Protein AF-A0A0H2RS29-F1 (afdb_monomer_lite)

Foldseek 3Di:
DDDDDDPPPPPPPFFWWFAPPPPGRDIDSDLVVSQVCCCPPVVDPPSDDDTDTPPD

InterPro domains:
  IPR013087 Zinc finger C2H2-type [PS00028] (19-42)
  IPR013087 Zinc finger C2H2-type [PS50157] (17-47)

pLDDT: mean 70.15, std 15.36, range [41.12, 90.56]

Organism: NCBI:txid27342

Sequence (56 aa):
MLYHAHEHFVLSRTPIFICAFSSCHRLFPSRDRLIAHRKRDHSTEDGENHVITWNE

Structure (mmCIF, N/CA/C/O backbone):
data_AF-A0A0H2RS29-F1
#
_entry.id   AF-A0A0H2RS29-F1
#
loop_
_atom_site.group_PDB
_atom_site.id
_atom_site.type_symbol
_atom_site.label_atom_id
_atom_site.label_alt_id
_atom_site.label_comp_id
_atom_site.label_asym_id
_atom_site.label_entity_id
_atom_site.label_seq_id
_atom_site.pdbx_PDB_ins_code
_atom_site.Cartn_x
_atom_site.Cartn_y
_atom_site.Cartn_z
_atom_site.occupancy
_atom_site.B_iso_or_equiv
_atom_site.auth_seq_id
_atom_site.auth_comp_id
_atom_site.auth_asym_id
_atom_site.auth_atom_id
_atom_site.pdbx_PDB_model_num
ATOM 1 N N . MET A 1 1 ? -12.860 -10.836 38.878 1.00 41.12 1 MET A N 1
ATOM 2 C CA . MET A 1 1 ? -12.213 -11.917 38.108 1.00 41.12 1 MET A CA 1
ATOM 3 C C . MET A 1 1 ? -11.917 -11.366 36.726 1.00 41.12 1 MET A C 1
ATOM 5 O O . MET A 1 1 ? -12.839 -10.931 36.049 1.00 41.12 1 MET A O 1
ATOM 9 N N . LEU A 1 2 ? -10.630 -11.242 36.411 1.00 47.78 2 LEU A N 1
ATOM 10 C CA . LEU A 1 2 ? -10.091 -10.644 35.192 1.00 47.78 2 LEU A CA 1
ATOM 11 C C . LEU A 1 2 ? -10.301 -11.607 34.016 1.00 47.78 2 LEU A C 1
ATOM 13 O O . LEU A 1 2 ? -9.778 -12.717 34.058 1.00 47.78 2 LEU A O 1
ATOM 17 N N . TYR A 1 3 ? -11.026 -11.187 32.980 1.00 47.44 3 TYR A N 1
ATOM 18 C CA . TYR A 1 3 ? -11.002 -11.866 31.684 1.00 47.44 3 TYR A CA 1
ATOM 19 C C . TYR A 1 3 ? -9.981 -11.156 30.794 1.00 47.44 3 TYR A C 1
ATOM 21 O O . TYR A 1 3 ? -10.227 -10.083 30.252 1.00 47.44 3 TYR A O 1
ATOM 29 N N . HIS A 1 4 ? -8.794 -11.756 30.739 1.00 56.16 4 HIS A N 1
ATOM 30 C CA . HIS A 1 4 ? -7.813 -11.571 29.677 1.00 56.16 4 HIS A CA 1
ATOM 31 C C . HIS A 1 4 ? -8.326 -12.196 28.365 1.00 56.16 4 HIS A C 1
ATOM 33 O O . HIS A 1 4 ? -9.125 -13.129 28.407 1.00 56.16 4 HIS A O 1
ATOM 39 N N . ALA A 1 5 ? -7.738 -11.744 27.250 1.00 55.03 5 ALA A N 1
ATOM 40 C CA . ALA A 1 5 ? -7.957 -12.119 25.843 1.00 55.03 5 ALA A CA 1
ATOM 41 C C . ALA A 1 5 ? -9.042 -11.268 25.151 1.00 55.03 5 ALA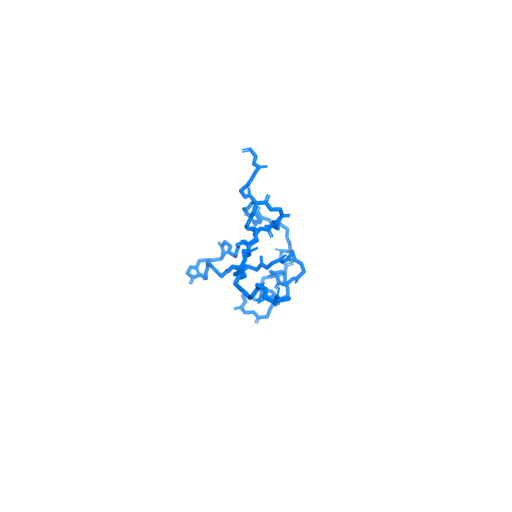 A C 1
ATOM 43 O O . ALA A 1 5 ? -10.155 -11.153 25.636 1.00 55.03 5 ALA A O 1
ATOM 44 N N . HIS A 1 6 ? -8.810 -10.625 24.012 1.00 50.53 6 HIS A N 1
ATOM 45 C CA . HIS A 1 6 ? -7.811 -10.851 22.976 1.00 50.53 6 HIS A CA 1
ATOM 46 C C . HIS A 1 6 ? -7.663 -9.538 22.191 1.00 50.53 6 HIS A C 1
ATOM 48 O O . HIS A 1 6 ? -8.642 -8.815 22.000 1.00 50.53 6 HIS A O 1
ATOM 54 N N . GLU A 1 7 ? -6.451 -9.221 21.755 1.00 59.44 7 GLU A N 1
ATOM 55 C CA . GLU A 1 7 ? -6.131 -8.084 20.893 1.00 59.44 7 GLU A CA 1
ATOM 56 C C . GLU A 1 7 ? -6.881 -8.201 19.555 1.00 59.44 7 GLU A C 1
ATOM 58 O O . GLU A 1 7 ? -6.379 -8.736 18.570 1.00 59.44 7 GLU A O 1
ATOM 63 N N . HIS A 1 8 ? -8.119 -7.714 19.501 1.00 52.66 8 HIS A N 1
ATOM 64 C CA . HIS A 1 8 ? -8.825 -7.500 18.245 1.00 52.66 8 HIS A CA 1
ATOM 65 C C . HIS A 1 8 ? -8.342 -6.180 17.659 1.00 52.66 8 HIS A C 1
ATOM 67 O O . HIS A 1 8 ? -8.934 -5.121 17.864 1.00 52.66 8 HIS A O 1
ATOM 73 N N . PHE A 1 9 ? -7.232 -6.254 16.929 1.00 54.94 9 PHE A N 1
ATOM 74 C CA . PHE A 1 9 ? -6.847 -5.218 15.985 1.00 54.94 9 PHE A CA 1
ATOM 75 C C . PHE A 1 9 ? -7.973 -5.087 14.945 1.00 54.94 9 PHE A C 1
ATOM 77 O O . PHE A 1 9 ? -8.071 -5.860 13.992 1.00 54.94 9 PHE A O 1
ATOM 84 N N . VAL A 1 10 ? -8.896 -4.153 15.182 1.00 53.22 10 VAL A N 1
ATOM 85 C CA . VAL A 1 10 ? -9.995 -3.825 14.273 1.00 53.22 10 VAL A CA 1
ATOM 86 C C . VAL A 1 10 ? -9.393 -3.194 13.016 1.00 53.22 10 VAL A C 1
ATOM 88 O O . VAL 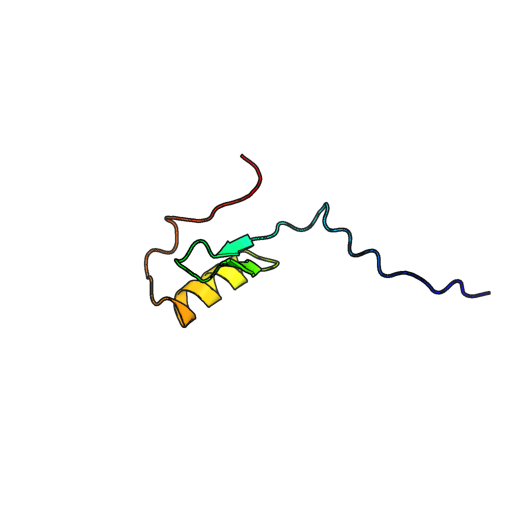A 1 10 ? -9.201 -1.984 12.946 1.00 53.22 10 VAL A O 1
ATOM 91 N N . LEU A 1 11 ? -9.121 -4.016 12.000 1.00 56.97 11 LEU A N 1
ATOM 92 C CA . LEU A 1 11 ? -8.697 -3.571 10.665 1.00 56.97 11 LEU A CA 1
ATOM 93 C C . LEU A 1 11 ? -9.751 -2.694 9.959 1.00 56.97 11 LEU A C 1
ATOM 95 O O . LEU A 1 11 ? -9.442 -2.060 8.958 1.00 56.97 11 LEU A O 1
ATOM 99 N N . SER A 1 12 ? -10.996 -2.637 10.452 1.00 58.06 12 SER A N 1
ATOM 100 C CA . SER A 1 12 ? -12.122 -2.020 9.734 1.00 58.06 12 SER A CA 1
ATOM 101 C C . SER A 1 12 ? -12.231 -0.495 9.849 1.00 58.06 12 SER A C 1
ATOM 103 O O . SER A 1 12 ? -13.117 0.090 9.231 1.00 58.06 12 SER A O 1
ATOM 105 N N . ARG A 1 13 ? -11.368 0.172 10.629 1.00 62.06 13 ARG A N 1
ATOM 106 C CA . ARG A 1 13 ? -11.415 1.641 10.809 1.00 62.06 13 ARG A CA 1
ATOM 107 C C . ARG A 1 13 ? -10.099 2.368 10.557 1.00 62.06 13 ARG A C 1
ATOM 109 O O . ARG A 1 13 ? -10.086 3.596 10.568 1.00 62.06 13 ARG A O 1
ATOM 116 N N . THR A 1 14 ? -9.003 1.650 10.341 1.00 67.75 14 THR A N 1
ATOM 117 C CA . THR A 1 14 ? -7.695 2.264 10.101 1.00 67.75 14 THR A CA 1
ATOM 118 C C . THR A 1 14 ? -7.373 2.203 8.612 1.00 67.75 14 THR A C 1
ATOM 120 O O . THR A 1 14 ? -7.181 1.098 8.101 1.00 67.75 14 THR A O 1
ATOM 123 N N . PRO A 1 15 ? -7.314 3.341 7.899 1.00 72.25 15 PRO A N 1
ATOM 124 C CA . PRO A 1 15 ? -6.920 3.336 6.498 1.00 72.25 15 PRO A CA 1
ATOM 125 C C . PRO A 1 15 ? -5.504 2.769 6.355 1.00 72.25 15 PRO A C 1
ATOM 127 O O . PRO A 1 15 ? -4.580 3.187 7.056 1.00 72.25 15 PRO A O 1
ATOM 130 N N . ILE A 1 16 ? -5.345 1.801 5.452 1.00 82.19 16 ILE A N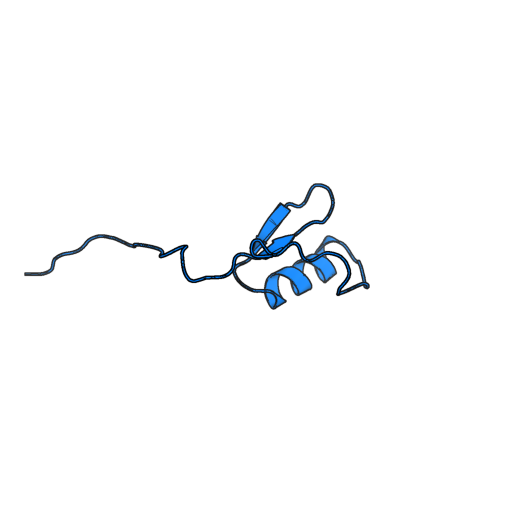 1
ATOM 131 C CA . ILE A 1 16 ? -4.053 1.198 5.125 1.00 82.19 16 ILE A CA 1
ATOM 132 C C . ILE A 1 16 ? -3.553 1.839 3.834 1.00 82.19 16 ILE A C 1
ATOM 134 O O . ILE A 1 16 ? -4.229 1.810 2.808 1.00 82.19 16 ILE A O 1
ATOM 138 N N . PHE A 1 17 ? -2.357 2.412 3.889 1.00 84.88 17 PHE A N 1
ATOM 139 C CA . PHE A 1 17 ? -1.714 3.076 2.762 1.00 84.88 17 PHE A CA 1
ATOM 140 C C . PHE A 1 17 ? -0.630 2.166 2.191 1.00 84.88 17 PHE A C 1
ATOM 142 O O . PHE A 1 17 ? 0.239 1.706 2.931 1.00 84.88 17 PHE A O 1
ATOM 149 N N . ILE A 1 18 ? -0.660 1.912 0.883 1.00 85.88 18 ILE A N 1
ATOM 150 C CA . ILE A 1 18 ? 0.271 0.990 0.219 1.00 85.88 18 ILE A CA 1
ATOM 151 C C . ILE A 1 18 ? 1.198 1.777 -0.707 1.00 85.88 18 ILE A C 1
ATOM 153 O O . ILE A 1 18 ? 0.754 2.631 -1.477 1.00 85.88 18 ILE A O 1
ATOM 157 N N . CYS A 1 19 ? 2.499 1.488 -0.651 1.00 87.12 19 CYS A N 1
ATOM 158 C CA . CYS A 1 19 ? 3.451 2.037 -1.608 1.00 87.12 19 CYS A CA 1
ATOM 159 C C . CYS A 1 19 ? 3.319 1.345 -2.967 1.00 87.12 19 CYS A C 1
ATOM 161 O O . CYS A 1 19 ? 3.695 0.186 -3.116 1.00 87.12 19 CYS A O 1
ATOM 163 N N . ALA A 1 20 ? 2.835 2.083 -3.965 1.00 83.62 20 ALA A N 1
ATOM 164 C CA . ALA A 1 20 ? 2.684 1.619 -5.343 1.00 83.62 20 ALA A CA 1
ATOM 165 C C . ALA A 1 20 ? 3.982 1.683 -6.177 1.00 83.62 20 ALA A C 1
ATOM 167 O O . ALA A 1 20 ? 3.938 1.563 -7.398 1.00 83.62 20 ALA A O 1
ATOM 168 N N . PHE A 1 21 ? 5.141 1.916 -5.548 1.00 81.81 21 PHE A N 1
ATOM 169 C CA . PHE A 1 21 ? 6.417 1.911 -6.262 1.00 81.81 21 PHE A CA 1
ATOM 170 C C . PHE A 1 21 ? 6.787 0.485 -6.675 1.00 81.81 21 PHE A C 1
ATOM 172 O O . PHE A 1 21 ? 6.570 -0.462 -5.911 1.00 81.81 21 PHE A O 1
ATOM 179 N N . SER A 1 22 ? 7.361 0.337 -7.873 1.00 79.19 22 SER A N 1
ATOM 180 C CA . SER A 1 22 ? 7.695 -0.969 -8.444 1.00 79.19 22 SER A CA 1
ATOM 181 C C . SER A 1 22 ? 8.505 -1.809 -7.455 1.00 79.19 22 SER A C 1
ATOM 183 O O . SER A 1 22 ? 9.550 -1.384 -6.964 1.00 79.19 22 SER A O 1
ATOM 185 N N . SER A 1 23 ? 8.003 -3.007 -7.150 1.00 80.81 23 SER A N 1
ATOM 186 C CA . SER A 1 23 ? 8.601 -3.966 -6.207 1.00 80.81 23 SER A CA 1
ATOM 187 C C . SER A 1 23 ? 8.665 -3.540 -4.726 1.00 80.81 23 SER A C 1
ATOM 189 O O . SER A 1 23 ? 9.328 -4.220 -3.946 1.00 80.81 23 SER A O 1
ATOM 191 N N . CYS A 1 24 ? 7.967 -2.479 -4.295 1.00 86.62 24 CYS A N 1
ATOM 192 C CA . CYS A 1 24 ? 7.938 -2.072 -2.884 1.00 86.62 24 CYS A CA 1
ATOM 193 C C . CYS A 1 24 ? 6.749 -2.658 -2.104 1.00 86.62 24 CYS A C 1
ATOM 195 O O . CYS A 1 24 ? 6.955 -3.415 -1.157 1.00 86.62 24 CYS A O 1
ATOM 197 N N . HIS A 1 25 ? 5.514 -2.293 -2.474 1.00 84.50 25 HIS A N 1
ATOM 198 C CA . HIS A 1 25 ? 4.253 -2.770 -1.874 1.00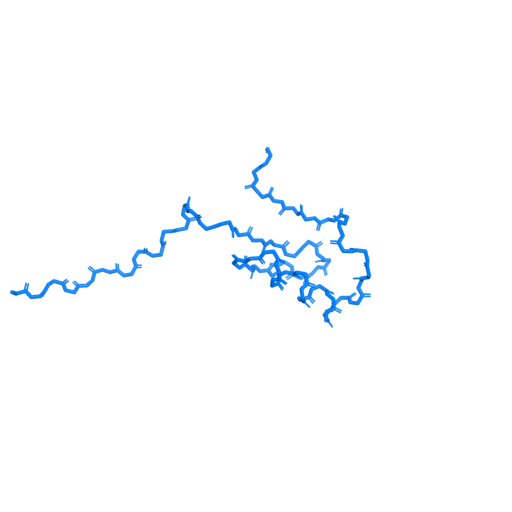 84.50 25 HIS A CA 1
ATOM 199 C C . HIS A 1 25 ? 4.193 -2.742 -0.332 1.00 84.50 25 HIS A C 1
ATOM 201 O O . HIS A 1 25 ? 3.420 -3.474 0.286 1.00 84.50 25 HIS A O 1
ATOM 207 N N . ARG A 1 26 ? 4.996 -1.886 0.317 1.00 86.12 26 ARG A N 1
ATOM 208 C CA . ARG A 1 26 ? 5.006 -1.742 1.778 1.00 86.12 26 ARG A CA 1
ATOM 209 C C . ARG A 1 26 ? 3.718 -1.091 2.273 1.00 86.12 26 ARG A C 1
ATOM 211 O O . ARG A 1 26 ? 3.224 -0.147 1.655 1.00 86.12 26 ARG A O 1
ATOM 218 N N . LEU A 1 27 ? 3.219 -1.583 3.407 1.00 86.75 27 LEU A N 1
ATOM 219 C CA . LEU A 1 27 ? 1.994 -1.106 4.042 1.00 86.75 27 LEU A CA 1
ATOM 220 C C . LEU A 1 27 ? 2.310 -0.131 5.175 1.00 86.75 27 LEU A C 1
ATOM 222 O O . LEU A 1 27 ? 3.236 -0.342 5.960 1.00 86.75 27 LEU A O 1
ATOM 226 N N . PHE A 1 28 ? 1.502 0.917 5.278 1.00 86.81 28 PHE A N 1
ATOM 227 C CA . PHE A 1 28 ? 1.650 1.971 6.268 1.00 86.81 28 PHE A CA 1
ATOM 228 C C . PHE A 1 28 ? 0.304 2.306 6.919 1.00 86.81 28 PHE A C 1
ATOM 230 O O . PHE A 1 28 ? -0.719 2.336 6.236 1.00 86.81 28 PHE A O 1
ATOM 237 N N . PRO A 1 29 ? 0.297 2.622 8.225 1.00 83.31 29 PRO A N 1
ATOM 238 C CA . PRO A 1 29 ? -0.915 3.009 8.946 1.00 83.31 29 PRO A CA 1
ATOM 239 C C . PRO A 1 29 ? -1.310 4.483 8.732 1.00 83.31 29 PRO A C 1
ATOM 241 O O . PRO A 1 29 ? -2.332 4.922 9.249 1.00 83.31 29 PRO A O 1
ATOM 244 N N . SER A 1 30 ? -0.493 5.279 8.028 1.00 84.12 30 SER A N 1
ATOM 245 C CA . SER A 1 30 ? -0.783 6.687 7.727 1.00 84.12 30 SER A CA 1
ATOM 246 C C . SER A 1 30 ? -0.112 7.171 6.437 1.00 84.12 30 SER A C 1
ATOM 248 O O . SER A 1 30 ? 0.942 6.666 6.035 1.00 84.12 30 SER A O 1
ATOM 250 N N . ARG A 1 31 ? -0.704 8.201 5.813 1.00 84.06 31 ARG A N 1
ATOM 251 C CA . ARG A 1 31 ? -0.187 8.834 4.589 1.00 84.06 31 ARG A CA 1
ATOM 252 C C . ARG A 1 31 ? 1.202 9.445 4.793 1.00 84.06 31 ARG A C 1
ATOM 254 O O . ARG A 1 31 ? 2.078 9.224 3.964 1.00 84.06 31 ARG A O 1
ATOM 261 N N . ASP A 1 32 ? 1.443 10.139 5.906 1.00 86.31 32 ASP A N 1
ATOM 262 C CA . ASP A 1 32 ? 2.751 10.735 6.221 1.00 86.31 32 ASP A CA 1
ATOM 263 C C . ASP A 1 32 ? 3.883 9.704 6.243 1.00 86.31 32 ASP A C 1
ATOM 265 O O . ASP A 1 32 ? 4.978 9.952 5.736 1.00 86.31 32 ASP A O 1
ATOM 269 N N . ARG A 1 33 ? 3.614 8.512 6.792 1.00 87.44 33 ARG A N 1
ATOM 270 C CA . ARG A 1 33 ? 4.594 7.420 6.841 1.00 87.44 33 ARG A CA 1
ATOM 271 C C . ARG A 1 33 ? 4.905 6.886 5.446 1.00 87.44 33 ARG A C 1
ATOM 273 O O . ARG A 1 33 ? 6.077 6.668 5.145 1.00 87.44 33 ARG A O 1
ATOM 280 N N . LEU A 1 34 ? 3.886 6.737 4.599 1.00 87.00 34 LEU A N 1
ATOM 281 C CA . LEU A 1 34 ? 4.062 6.355 3.200 1.00 87.00 34 LEU A CA 1
ATOM 282 C C . LEU A 1 34 ? 4.891 7.398 2.427 1.00 87.00 34 LEU A C 1
ATOM 284 O O . LEU A 1 34 ? 5.811 7.027 1.699 1.00 87.00 34 LEU A O 1
ATOM 288 N N . ILE A 1 35 ? 4.608 8.693 2.604 1.00 84.38 35 ILE A N 1
ATOM 289 C CA . ILE A 1 35 ? 5.330 9.786 1.929 1.00 84.38 35 ILE A CA 1
ATOM 290 C C . ILE A 1 35 ? 6.793 9.835 2.378 1.00 84.38 35 ILE A C 1
ATOM 292 O O . ILE A 1 35 ? 7.694 9.905 1.541 1.00 84.38 35 ILE A O 1
ATOM 296 N N . ALA A 1 36 ? 7.046 9.750 3.687 1.00 87.19 36 ALA A N 1
ATOM 297 C CA . ALA A 1 36 ? 8.402 9.735 4.227 1.00 87.19 36 ALA A CA 1
ATOM 298 C C . ALA A 1 36 ? 9.206 8.535 3.710 1.00 87.19 36 ALA A C 1
ATOM 300 O O . ALA A 1 36 ? 10.375 8.681 3.358 1.00 87.19 36 ALA A O 1
ATOM 301 N N . HIS A 1 37 ? 8.581 7.359 3.635 1.00 90.56 37 HIS A N 1
ATOM 302 C CA . HIS A 1 37 ? 9.175 6.186 3.008 1.00 90.56 37 HIS A CA 1
ATOM 303 C C . HIS A 1 37 ? 9.494 6.440 1.530 1.00 90.56 37 HIS A C 1
ATOM 305 O O . HIS A 1 37 ? 10.640 6.276 1.124 1.00 90.56 37 HIS A O 1
ATOM 311 N N . ARG A 1 38 ? 8.532 6.924 0.735 1.00 84.69 38 ARG A N 1
ATOM 312 C CA . ARG A 1 38 ? 8.748 7.160 -0.699 1.00 84.69 38 ARG A CA 1
ATOM 313 C C . ARG A 1 38 ? 9.884 8.154 -0.960 1.00 84.69 38 ARG A C 1
ATOM 315 O O . ARG A 1 38 ? 10.707 7.916 -1.839 1.00 84.69 38 ARG A O 1
ATOM 322 N N . LYS A 1 39 ? 9.980 9.219 -0.161 1.00 84.06 39 LYS A N 1
ATOM 323 C CA . LYS A 1 39 ? 11.063 10.208 -0.268 1.00 84.06 39 LYS A CA 1
ATOM 324 C C . LYS A 1 39 ? 12.437 9.623 0.078 1.00 84.06 39 LYS A C 1
ATOM 326 O O . LYS A 1 39 ? 13.426 10.003 -0.536 1.00 84.06 39 LYS A O 1
ATOM 331 N N . ARG A 1 40 ? 12.507 8.725 1.066 1.00 87.31 40 ARG A N 1
ATOM 332 C CA . ARG A 1 40 ? 13.766 8.137 1.558 1.00 87.31 40 ARG A CA 1
ATOM 333 C C . ARG A 1 40 ? 14.257 6.969 0.710 1.00 87.31 40 ARG A C 1
ATOM 335 O O . ARG A 1 40 ? 15.452 6.867 0.470 1.00 87.31 40 ARG A O 1
ATOM 342 N N . ASP A 1 41 ? 13.349 6.083 0.320 1.00 85.44 41 ASP A N 1
ATOM 343 C CA . ASP A 1 41 ? 13.675 4.791 -0.286 1.00 85.44 41 ASP A CA 1
ATOM 344 C C . ASP A 1 41 ? 13.538 4.799 -1.821 1.00 85.44 41 ASP A C 1
ATOM 346 O O . ASP A 1 41 ? 14.091 3.924 -2.486 1.00 85.44 41 ASP A O 1
ATOM 350 N N . HIS A 1 42 ? 12.811 5.767 -2.397 1.00 85.69 42 HIS A N 1
ATOM 351 C CA . HIS A 1 42 ? 12.553 5.835 -3.843 1.00 85.69 42 HIS A CA 1
ATOM 352 C C . HIS A 1 42 ? 12.963 7.161 -4.501 1.00 85.69 42 HIS A C 1
ATOM 354 O O . HIS A 1 42 ? 12.854 7.274 -5.717 1.00 85.69 42 HIS A O 1
ATOM 360 N N . SER A 1 43 ? 13.441 8.150 -3.731 1.00 72.00 43 SER A N 1
ATOM 361 C CA . SER A 1 43 ? 13.955 9.451 -4.211 1.00 72.00 43 SER A CA 1
ATOM 362 C C . SER A 1 43 ? 13.068 10.189 -5.231 1.00 72.00 43 SER A C 1
ATOM 364 O O . SER A 1 43 ? 13.543 11.056 -5.954 1.00 72.00 43 SER A O 1
ATOM 366 N N . THR A 1 44 ? 11.777 9.864 -5.307 1.00 64.44 44 THR A N 1
ATOM 367 C CA . THR A 1 44 ? 10.808 10.543 -6.176 1.00 64.44 44 THR A CA 1
ATOM 368 C C . THR A 1 44 ? 10.279 11.798 -5.491 1.00 64.44 44 THR A C 1
ATOM 370 O O . THR A 1 44 ? 9.680 11.705 -4.415 1.00 64.44 44 THR A O 1
ATOM 373 N N . GLU A 1 45 ? 10.482 12.952 -6.127 1.00 60.00 45 GLU A N 1
ATOM 374 C CA . GLU A 1 45 ? 9.998 14.266 -5.676 1.00 60.00 45 GLU A CA 1
ATOM 375 C C . GLU A 1 45 ? 8.509 14.491 -5.980 1.00 60.00 45 GLU A C 1
ATOM 377 O O . GLU A 1 45 ? 7.853 15.281 -5.302 1.00 60.00 45 GLU A O 1
ATOM 382 N N . ASP A 1 46 ? 7.941 13.737 -6.927 1.00 56.06 46 ASP A N 1
ATOM 383 C CA . ASP A 1 46 ? 6.521 13.771 -7.275 1.00 56.06 46 ASP A CA 1
ATOM 384 C C . ASP A 1 46 ? 5.672 13.151 -6.163 1.00 56.06 46 ASP A C 1
ATOM 386 O O . ASP A 1 46 ? 5.307 11.977 -6.200 1.00 56.06 46 ASP A O 1
ATOM 390 N N . GLY A 1 47 ? 5.380 13.936 -5.128 1.00 53.97 47 GLY A N 1
ATOM 391 C CA . GLY A 1 47 ? 4.662 13.573 -3.903 1.00 53.97 47 GLY A CA 1
ATOM 392 C C . GLY A 1 47 ? 3.188 13.181 -4.062 1.00 53.97 47 GLY A C 1
ATOM 393 O O . GLY A 1 47 ? 2.566 12.815 -3.067 1.00 53.97 47 GLY A O 1
ATOM 394 N N . GLU A 1 48 ? 2.624 13.171 -5.276 1.00 55.34 48 GLU A N 1
ATOM 395 C CA . GLU A 1 48 ? 1.162 13.092 -5.443 1.00 55.34 48 GLU A CA 1
ATOM 396 C C . GLU A 1 48 ? 0.652 12.056 -6.452 1.00 55.34 48 GLU A C 1
ATOM 398 O O . GLU A 1 48 ? -0.477 11.603 -6.308 1.00 55.34 48 GLU A O 1
ATOM 403 N N . ASN A 1 49 ? 1.457 11.588 -7.413 1.00 52.22 49 ASN A N 1
ATOM 404 C CA . ASN A 1 49 ? 0.854 11.020 -8.628 1.00 52.22 49 ASN A CA 1
ATOM 405 C C . ASN A 1 49 ? 0.324 9.570 -8.525 1.00 52.22 49 ASN A C 1
ATOM 407 O O . ASN A 1 49 ? -0.428 9.147 -9.387 1.00 52.22 49 ASN A O 1
ATOM 411 N N . HIS A 1 50 ? 0.685 8.782 -7.508 1.00 54.81 50 HIS A N 1
ATOM 412 C CA . HIS A 1 50 ? 0.202 7.395 -7.353 1.00 54.81 50 HIS A CA 1
ATOM 413 C C . HIS A 1 50 ? 0.052 7.046 -5.867 1.00 54.81 50 HIS A C 1
ATOM 415 O O . HIS A 1 50 ? 0.974 6.520 -5.236 1.00 54.81 50 HIS A O 1
ATOM 421 N N . VAL A 1 51 ? -1.092 7.388 -5.278 1.00 53.81 51 VAL A N 1
ATOM 422 C CA . VAL A 1 51 ? -1.542 6.829 -3.997 1.00 53.81 51 VAL A CA 1
ATOM 423 C C . VAL A 1 51 ? -2.757 5.971 -4.319 1.00 53.81 51 VAL A C 1
ATOM 425 O O . VAL A 1 51 ? -3.820 6.504 -4.599 1.00 53.81 51 VAL A O 1
ATOM 428 N N . ILE A 1 52 ? -2.588 4.648 -4.318 1.00 59.69 52 ILE A N 1
ATOM 429 C CA . ILE A 1 52 ? -3.702 3.716 -4.508 1.00 59.69 52 ILE A CA 1
ATOM 430 C C . ILE A 1 52 ? -4.390 3.590 -3.146 1.00 59.69 52 ILE A C 1
ATOM 432 O O . ILE A 1 52 ? -3.843 2.976 -2.226 1.00 59.69 52 ILE A O 1
ATOM 436 N N . THR A 1 53 ? -5.543 4.233 -2.978 1.00 49.91 53 THR A N 1
ATOM 437 C CA . THR A 1 53 ? -6.387 4.052 -1.792 1.00 49.91 53 THR A CA 1
ATOM 438 C C . THR A 1 53 ? -7.442 3.010 -2.128 1.00 49.91 53 THR A C 1
ATOM 440 O O . THR A 1 5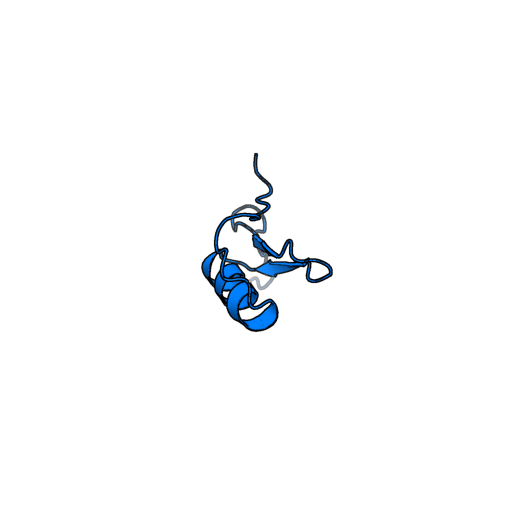3 ? -8.202 3.210 -3.067 1.00 49.91 53 THR A O 1
ATOM 443 N N . TRP A 1 54 ? -7.514 1.908 -1.379 1.00 62.84 54 TRP A N 1
ATOM 444 C CA . TRP A 1 54 ? -8.640 0.972 -1.471 1.00 62.84 54 TRP A CA 1
ATOM 445 C C . TRP A 1 54 ? -9.892 1.619 -0.853 1.00 62.84 54 TRP A C 1
ATOM 447 O O . TRP A 1 54 ? -10.218 1.327 0.294 1.00 62.84 54 TRP A O 1
ATOM 457 N N . ASN A 1 55 ? -10.493 2.579 -1.568 1.00 48.53 55 ASN A N 1
ATOM 458 C CA . ASN A 1 55 ? -11.877 3.052 -1.436 1.00 48.53 55 ASN A CA 1
ATOM 459 C C . ASN A 1 55 ? -12.180 4.135 -2.499 1.00 48.53 55 ASN A C 1
ATOM 461 O O . ASN A 1 55 ? -12.408 5.298 -2.164 1.00 48.53 55 ASN A O 1
ATOM 465 N N . GLU A 1 56 ? -12.174 3.762 -3.776 1.00 51.53 56 GLU A N 1
ATOM 466 C CA . GLU A 1 56 ? -12.992 4.459 -4.782 1.00 51.53 56 GLU A CA 1
ATOM 467 C C . GLU A 1 56 ? -14.069 3.510 -5.307 1.00 51.53 56 GLU A C 1
ATOM 469 O O . GLU A 1 56 ? -13.742 2.317 -5.519 1.00 51.5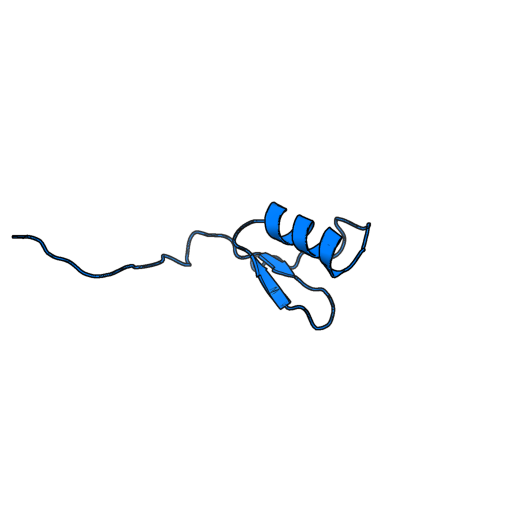3 56 GLU A O 1
#

Secondary structure (DSSP, 8-state):
----------TTSSPPEE--STTT--EESSHHHHHHHHHHHS-----SS--B-S--

Radius of gyration: 15.53 Å; chains: 1; bounding box: 27×26×47 Å